Protein AF-A0A820MDK2-F1 (afdb_monomer)

Structure (mmCIF, N/CA/C/O backbone):
data_AF-A0A820MDK2-F1
#
_entry.id   AF-A0A820MDK2-F1
#
loop_
_atom_site.group_PDB
_atom_site.id
_atom_site.type_symbol
_atom_site.label_atom_id
_atom_site.label_alt_id
_atom_site.label_comp_id
_atom_site.label_asym_id
_atom_site.label_entity_id
_atom_site.label_seq_id
_atom_site.pdbx_PDB_ins_code
_atom_site.Cartn_x
_atom_site.Cartn_y
_atom_site.Cartn_z
_atom_site.occupancy
_atom_site.B_iso_or_equiv
_atom_site.auth_seq_id
_atom_site.auth_comp_id
_atom_site.auth_asym_id
_atom_site.auth_atom_id
_atom_site.pdbx_PDB_model_num
ATOM 1 N N . SER A 1 1 ? 2.539 2.004 -16.643 1.00 59.91 1 SER A N 1
ATOM 2 C CA . SER A 1 1 ? 1.384 2.926 -16.574 1.00 59.91 1 SER A CA 1
ATOM 3 C C . SER A 1 1 ? 0.517 2.641 -15.361 1.00 59.91 1 SER A C 1
ATOM 5 O O . SER A 1 1 ? -0.222 1.664 -15.365 1.00 59.91 1 SER A O 1
ATOM 7 N N . TYR A 1 2 ? 0.564 3.513 -14.351 1.00 67.25 2 TYR A N 1
ATOM 8 C CA . TYR A 1 2 ? -0.250 3.471 -13.120 1.00 67.25 2 TYR A CA 1
ATOM 9 C C . TYR A 1 2 ? -1.770 3.380 -13.362 1.00 67.25 2 TYR A C 1
ATOM 11 O O . TYR A 1 2 ? -2.505 2.861 -12.532 1.00 67.25 2 TYR A O 1
ATOM 19 N N . ARG A 1 3 ? -2.252 3.801 -14.542 1.00 70.38 3 ARG A N 1
ATOM 20 C CA . ARG A 1 3 ? -3.643 3.597 -14.989 1.00 70.38 3 ARG A CA 1
ATOM 21 C C . ARG A 1 3 ? -4.093 2.134 -14.926 1.00 70.38 3 ARG A C 1
ATOM 23 O O . ARG A 1 3 ? -5.260 1.881 -14.657 1.00 70.38 3 ARG A O 1
ATOM 30 N N . MET A 1 4 ? -3.177 1.190 -15.147 1.00 70.56 4 MET A N 1
ATOM 31 C CA . MET A 1 4 ? -3.472 -0.241 -15.045 1.00 70.56 4 MET A CA 1
ATOM 32 C C . MET A 1 4 ? -3.740 -0.660 -13.597 1.00 70.56 4 MET A C 1
ATOM 34 O O . MET A 1 4 ? -4.655 -1.429 -13.346 1.00 70.56 4 MET A O 1
ATOM 38 N N . ILE A 1 5 ? -2.990 -0.113 -12.641 1.00 72.38 5 ILE A N 1
ATOM 39 C CA . ILE A 1 5 ? -3.133 -0.429 -11.212 1.00 72.38 5 ILE A CA 1
ATOM 40 C C . ILE A 1 5 ? -4.481 0.056 -10.696 1.00 72.38 5 ILE A C 1
ATOM 42 O O . ILE A 1 5 ? -5.197 -0.692 -10.039 1.00 72.38 5 ILE A O 1
ATOM 46 N N . TYR A 1 6 ? -4.877 1.264 -11.096 1.00 71.94 6 TYR A N 1
ATOM 47 C CA . TYR A 1 6 ? -6.213 1.772 -10.804 1.00 71.94 6 TYR A CA 1
ATOM 48 C C . TYR A 1 6 ? -7.316 0.917 -11.436 1.00 71.94 6 TYR A C 1
ATOM 50 O O . TYR A 1 6 ? -8.309 0.621 -10.781 1.00 71.94 6 TYR A O 1
ATOM 58 N N . ALA A 1 7 ? -7.147 0.488 -12.690 1.00 70.19 7 ALA A N 1
ATOM 59 C CA . ALA A 1 7 ? -8.125 -0.370 -13.356 1.00 70.19 7 ALA A CA 1
ATOM 60 C C . ALA A 1 7 ? -8.262 -1.738 -12.669 1.00 70.19 7 ALA A C 1
ATOM 62 O O . ALA A 1 7 ? -9.379 -2.214 -12.487 1.00 70.19 7 ALA A O 1
ATOM 63 N N . LEU A 1 8 ? -7.145 -2.342 -12.253 1.00 69.12 8 LEU A N 1
ATOM 64 C CA . LEU A 1 8 ? -7.129 -3.612 -11.526 1.00 69.12 8 LEU A CA 1
ATOM 65 C C . LEU A 1 8 ? -7.785 -3.478 -10.150 1.00 69.12 8 LEU A C 1
ATOM 67 O O . LEU A 1 8 ? -8.630 -4.298 -9.802 1.00 69.12 8 LEU A O 1
ATOM 71 N N . SER A 1 9 ? -7.466 -2.422 -9.400 1.00 68.56 9 SER A N 1
ATOM 72 C CA . SER A 1 9 ? -8.085 -2.170 -8.095 1.00 68.56 9 SER A CA 1
ATOM 73 C C . SER A 1 9 ? -9.599 -1.954 -8.216 1.00 68.56 9 SER A C 1
ATOM 75 O O . SER A 1 9 ? -10.370 -2.587 -7.497 1.00 68.56 9 SER A O 1
ATOM 77 N N . ASN A 1 10 ? -10.045 -1.171 -9.206 1.00 68.12 10 ASN A N 1
ATOM 78 C CA . ASN A 1 10 ? -11.471 -0.978 -9.494 1.00 68.12 10 ASN A CA 1
ATOM 79 C C . ASN A 1 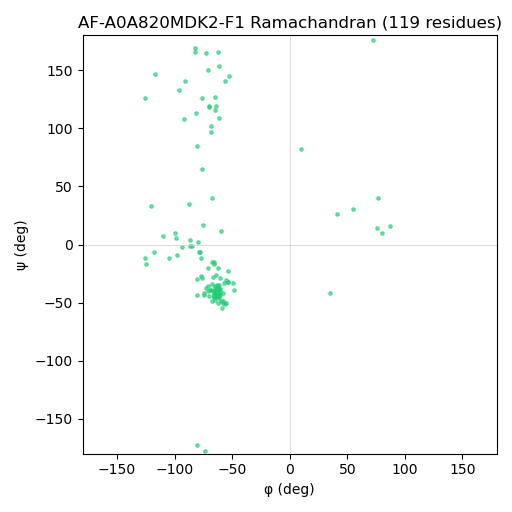10 ? -12.175 -2.267 -9.945 1.00 68.12 10 ASN A C 1
ATOM 81 O O . ASN A 1 10 ? -13.383 -2.406 -9.765 1.00 68.12 10 ASN A O 1
ATOM 85 N N . ALA A 1 11 ? -11.436 -3.211 -10.530 1.00 69.25 11 ALA A N 1
ATOM 86 C CA . ALA A 1 11 ? -11.941 -4.537 -10.875 1.00 69.25 11 ALA A CA 1
ATOM 87 C C . ALA A 1 11 ? -11.998 -5.496 -9.666 1.00 69.25 11 ALA A C 1
ATOM 89 O O . ALA A 1 11 ? -12.383 -6.651 -9.830 1.00 69.25 11 ALA A O 1
ATOM 90 N N . GLY A 1 12 ? -11.635 -5.033 -8.463 1.00 67.44 12 GLY A N 1
ATOM 91 C CA . GLY A 1 12 ? -11.644 -5.823 -7.232 1.00 67.44 12 GLY A CA 1
ATOM 92 C C . GLY A 1 12 ? -10.361 -6.616 -6.987 1.00 67.44 12 GLY A C 1
ATOM 93 O O . GLY A 1 12 ? -10.374 -7.530 -6.165 1.00 67.44 12 GLY A O 1
ATOM 94 N N . ALA A 1 13 ? -9.263 -6.302 -7.684 1.00 72.44 13 ALA A N 1
ATOM 95 C CA . ALA A 1 13 ? -7.968 -6.881 -7.353 1.00 72.44 13 ALA A CA 1
ATOM 96 C C . ALA A 1 13 ? -7.531 -6.407 -5.962 1.00 72.44 13 ALA A C 1
ATOM 98 O O . ALA A 1 13 ? -7.486 -5.204 -5.698 1.00 72.44 13 ALA A O 1
ATOM 99 N N . ASP A 1 14 ? -7.197 -7.359 -5.094 1.00 75.25 14 ASP A N 1
ATOM 100 C CA . ASP A 1 14 ? -6.655 -7.074 -3.771 1.00 75.25 14 ASP A CA 1
ATOM 101 C C . ASP A 1 14 ? -5.227 -6.510 -3.909 1.00 75.25 14 ASP A C 1
ATOM 103 O O . ASP A 1 14 ? -4.350 -7.192 -4.451 1.00 75.25 14 ASP A O 1
ATOM 107 N N . PRO A 1 15 ? -4.962 -5.269 -3.462 1.00 76.75 15 PRO A N 1
ATOM 108 C CA . PRO A 1 15 ? -3.641 -4.666 -3.582 1.00 76.75 15 PRO A CA 1
ATOM 109 C C . PRO A 1 15 ? -2.645 -5.169 -2.522 1.00 76.75 15 PRO A C 1
ATOM 111 O O . PRO A 1 15 ? -1.462 -4.844 -2.604 1.00 76.75 15 PRO A O 1
ATOM 114 N N . ASN A 1 16 ? -3.103 -5.975 -1.558 1.00 80.94 16 ASN A N 1
ATOM 115 C CA . ASN A 1 16 ? -2.312 -6.518 -0.451 1.00 80.94 16 ASN A CA 1
ATOM 116 C C . ASN A 1 16 ? -1.854 -7.965 -0.671 1.00 80.94 16 ASN A C 1
ATOM 118 O O . ASN A 1 16 ? -1.341 -8.597 0.254 1.00 80.94 16 ASN A O 1
ATOM 122 N N . VAL A 1 17 ? -2.032 -8.502 -1.884 1.00 84.44 17 VAL A N 1
ATOM 123 C CA . VAL A 1 17 ? -1.516 -9.828 -2.251 1.00 84.44 17 VAL A CA 1
ATOM 124 C C . VAL A 1 17 ? -0.025 -9.930 -1.952 1.00 84.44 17 VAL A C 1
ATOM 126 O O . VAL A 1 17 ? 0.707 -8.960 -2.101 1.00 84.44 17 VAL A O 1
ATOM 129 N N . VAL A 1 18 ? 0.436 -11.109 -1.548 1.00 86.75 18 VAL A N 1
ATOM 130 C CA . VAL A 1 18 ? 1.851 -11.349 -1.253 1.00 86.75 18 VAL A CA 1
ATOM 131 C C . VAL A 1 18 ? 2.434 -12.395 -2.189 1.00 86.75 18 VAL A C 1
ATOM 133 O O . VAL A 1 18 ? 1.743 -13.326 -2.606 1.00 86.75 18 VAL A O 1
ATOM 136 N N . ASP A 1 19 ? 3.712 -12.244 -2.518 1.00 89.81 19 ASP A N 1
ATOM 137 C CA . ASP A 1 19 ? 4.465 -13.243 -3.269 1.00 89.81 19 ASP A CA 1
ATOM 138 C C . ASP A 1 19 ? 4.960 -14.404 -2.376 1.00 89.81 19 ASP A C 1
ATOM 140 O O . ASP A 1 19 ? 4.649 -14.511 -1.185 1.00 89.81 19 ASP A O 1
ATOM 144 N N . GLU A 1 20 ? 5.788 -15.287 -2.940 1.00 93.19 20 GLU A N 1
ATOM 145 C CA . GLU A 1 20 ? 6.380 -16.418 -2.215 1.00 93.19 20 GLU A CA 1
ATOM 146 C C . GLU A 1 20 ? 7.293 -16.004 -1.049 1.00 93.19 20 GLU A C 1
ATOM 148 O O . GLU A 1 20 ? 7.523 -16.805 -0.138 1.00 93.19 20 GLU A O 1
ATOM 153 N N . LYS A 1 21 ? 7.800 -14.770 -1.041 1.00 90.56 21 LYS A N 1
ATOM 154 C CA . LYS A 1 21 ? 8.619 -14.193 0.032 1.00 90.56 21 LYS A CA 1
ATOM 155 C C . LYS A 1 21 ? 7.783 -13.417 1.051 1.00 90.56 21 LYS A C 1
ATOM 157 O O . LYS A 1 21 ? 8.323 -12.964 2.057 1.00 90.56 21 LYS A O 1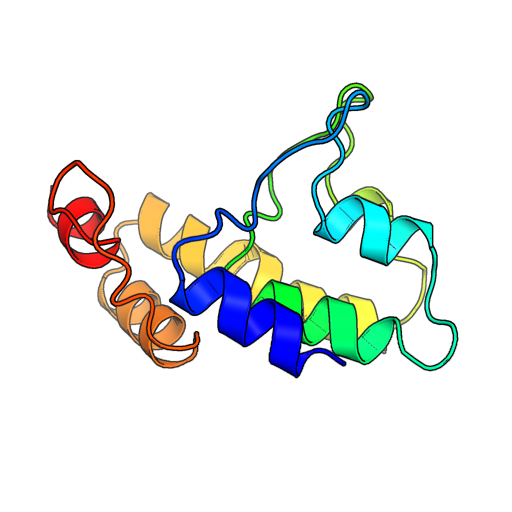
ATOM 162 N N . GLY A 1 22 ? 6.471 -13.311 0.849 1.00 90.25 22 GLY A N 1
ATOM 163 C CA . GLY A 1 22 ? 5.600 -12.484 1.678 1.00 90.25 22 GLY A CA 1
ATOM 164 C C . GLY A 1 22 ? 5.648 -10.998 1.307 1.00 90.25 22 GLY A C 1
ATOM 165 O O . GLY A 1 22 ? 5.119 -10.179 2.049 1.00 90.25 22 GLY A O 1
ATOM 166 N N . ASN A 1 23 ? 6.285 -10.631 0.193 1.00 89.88 23 ASN A N 1
ATOM 167 C CA . ASN A 1 23 ? 6.356 -9.250 -0.263 1.00 89.88 23 ASN A CA 1
ATOM 168 C C . ASN A 1 23 ? 5.021 -8.843 -0.895 1.00 89.88 23 ASN A C 1
ATOM 170 O O . ASN A 1 23 ? 4.541 -9.488 -1.827 1.00 89.88 23 ASN A O 1
ATOM 174 N N . THR A 1 24 ? 4.448 -7.742 -0.414 1.00 90.00 24 THR A N 1
ATOM 175 C CA . THR A 1 24 ? 3.329 -7.053 -1.081 1.00 90.00 24 THR A CA 1
ATOM 176 C C . THR A 1 24 ? 3.807 -6.309 -2.339 1.00 90.00 24 THR A C 1
ATOM 178 O O . THR A 1 24 ? 5.004 -6.028 -2.465 1.00 90.00 24 THR A O 1
ATOM 181 N N . PRO A 1 25 ? 2.905 -5.888 -3.251 1.00 87.94 25 PRO A N 1
ATOM 182 C CA . PRO A 1 25 ? 3.249 -4.991 -4.351 1.00 87.94 25 PRO A CA 1
ATOM 183 C C . PRO A 1 25 ? 4.031 -3.747 -3.917 1.00 87.94 25 PRO A C 1
ATOM 185 O O . PRO A 1 25 ? 4.888 -3.280 -4.663 1.00 87.94 25 PRO A O 1
ATOM 188 N N . LEU A 1 26 ? 3.768 -3.231 -2.708 1.00 87.94 26 LEU A N 1
ATOM 189 C CA . LEU A 1 26 ? 4.497 -2.091 -2.157 1.00 87.94 26 LEU A CA 1
ATOM 190 C C . LEU A 1 26 ? 5.938 -2.454 -1.767 1.00 87.94 26 LEU A C 1
ATOM 192 O O . LEU A 1 26 ? 6.838 -1.676 -2.064 1.00 87.94 26 LEU A O 1
ATOM 196 N N . HIS A 1 27 ? 6.183 -3.637 -1.191 1.00 89.50 27 HIS A N 1
ATOM 197 C CA . HIS A 1 27 ? 7.553 -4.113 -0.953 1.00 89.50 27 HIS A CA 1
ATOM 198 C C . HIS A 1 27 ? 8.337 -4.189 -2.260 1.00 89.50 27 HIS A C 1
ATOM 200 O O . HIS A 1 27 ? 9.427 -3.641 -2.356 1.00 89.50 27 HIS A O 1
ATOM 206 N N . GLU A 1 28 ? 7.772 -4.830 -3.285 1.00 87.94 28 GLU A N 1
ATOM 207 C CA . GLU A 1 28 ? 8.433 -4.964 -4.587 1.00 87.94 28 GLU A CA 1
ATOM 208 C C . GLU A 1 28 ? 8.700 -3.603 -5.239 1.00 87.94 28 GLU A C 1
ATOM 210 O O . GLU A 1 28 ? 9.756 -3.405 -5.840 1.00 87.94 28 GLU A O 1
ATOM 215 N N . ALA A 1 29 ? 7.771 -2.653 -5.110 1.00 86.44 29 ALA A N 1
ATOM 216 C CA . ALA A 1 29 ? 7.948 -1.304 -5.634 1.00 86.44 29 ALA A CA 1
ATOM 217 C C . ALA A 1 29 ? 9.088 -0.549 -4.928 1.00 86.44 29 ALA A C 1
ATOM 219 O O . ALA A 1 29 ? 9.853 0.141 -5.598 1.00 86.44 29 ALA A O 1
ATOM 220 N N . LEU A 1 30 ? 9.229 -0.714 -3.609 1.00 86.69 30 LEU A N 1
ATOM 221 C CA . LEU A 1 30 ? 10.297 -0.094 -2.819 1.00 86.69 30 LEU A CA 1
ATOM 222 C C . LEU A 1 30 ? 11.655 -0.779 -3.035 1.00 86.69 30 LEU A C 1
ATOM 224 O O . LEU A 1 30 ? 12.652 -0.099 -3.243 1.00 86.69 30 LEU A O 1
ATOM 228 N N . ILE A 1 31 ? 11.694 -2.115 -3.089 1.00 85.75 31 ILE A N 1
ATOM 229 C CA . ILE A 1 31 ? 12.919 -2.905 -3.317 1.00 85.75 31 ILE A CA 1
ATOM 230 C C . ILE A 1 31 ? 13.544 -2.608 -4.688 1.00 85.75 31 ILE A C 1
ATOM 232 O O . ILE A 1 31 ? 14.765 -2.623 -4.830 1.00 85.75 31 ILE A O 1
ATOM 236 N N . ARG A 1 32 ? 12.721 -2.372 -5.717 1.00 80.56 32 ARG A N 1
ATOM 237 C CA . ARG A 1 32 ? 13.194 -2.107 -7.087 1.00 80.56 32 ARG A CA 1
ATOM 238 C C . ARG A 1 32 ? 13.729 -0.686 -7.293 1.00 80.56 32 ARG A C 1
ATOM 240 O O . ARG A 1 32 ? 14.346 -0.440 -8.330 1.00 80.56 32 ARG A O 1
ATOM 247 N N . GLY A 1 33 ? 13.511 0.216 -6.337 1.00 69.06 33 GLY A N 1
ATOM 248 C CA . GLY A 1 33 ? 14.023 1.584 -6.369 1.00 69.06 33 GLY A CA 1
ATOM 249 C C . GLY A 1 33 ? 13.337 2.517 -7.382 1.00 69.06 33 GLY A C 1
ATOM 250 O O . GLY A 1 33 ? 12.468 2.140 -8.173 1.00 69.06 33 GLY A O 1
ATOM 251 N N . PHE A 1 34 ? 13.746 3.788 -7.355 1.00 65.62 34 PHE A N 1
ATOM 252 C CA . PHE A 1 34 ? 13.083 4.926 -8.020 1.00 65.62 34 PHE A CA 1
ATOM 253 C C . PHE A 1 34 ? 13.499 5.184 -9.473 1.00 65.62 34 PHE A C 1
ATOM 255 O O . PHE A 1 34 ? 13.540 6.332 -9.914 1.00 65.62 34 PHE A O 1
ATOM 262 N N . HIS A 1 35 ? 13.797 4.157 -10.261 1.00 64.62 35 HIS A N 1
ATOM 263 C CA . HIS A 1 35 ? 14.121 4.377 -11.674 1.00 64.62 35 HIS A CA 1
ATOM 264 C C . HIS A 1 35 ? 12.865 4.813 -12.449 1.00 64.62 35 HIS A C 1
ATOM 266 O O . HIS A 1 35 ? 11.905 4.046 -12.464 1.00 64.62 35 HIS A O 1
ATOM 272 N N . ASP A 1 36 ? 12.886 6.019 -13.047 1.00 58.97 36 ASP A N 1
ATOM 273 C CA . ASP A 1 36 ? 11.921 6.757 -13.909 1.00 58.97 36 ASP A CA 1
ATOM 274 C C . ASP A 1 36 ? 10.399 6.615 -13.663 1.00 58.97 36 ASP A C 1
ATOM 276 O O . ASP A 1 36 ? 9.661 7.591 -13.728 1.00 58.97 36 ASP A O 1
ATOM 280 N N . THR A 1 37 ? 9.893 5.417 -13.392 1.00 66.06 37 THR A N 1
ATOM 281 C CA . THR A 1 37 ? 8.476 5.066 -13.220 1.00 66.06 37 THR A CA 1
ATOM 282 C C . THR A 1 37 ? 8.130 4.522 -11.826 1.00 66.06 37 THR A C 1
ATOM 284 O O . THR A 1 37 ? 6.949 4.333 -11.527 1.00 66.06 37 THR A O 1
ATOM 287 N N . GLY A 1 38 ? 9.127 4.285 -10.961 1.00 75.50 38 GLY A N 1
ATOM 288 C CA . GLY A 1 38 ? 8.928 3.734 -9.612 1.00 75.50 38 GLY A CA 1
ATOM 289 C C . GLY A 1 38 ? 8.142 4.659 -8.675 1.00 75.50 38 GLY A C 1
ATOM 290 O O . GLY A 1 38 ? 7.270 4.202 -7.938 1.00 75.50 38 GLY A O 1
ATOM 291 N N . PHE A 1 39 ? 8.365 5.975 -8.759 1.00 79.94 39 PHE A N 1
ATOM 292 C CA . PHE A 1 39 ? 7.673 6.952 -7.909 1.00 79.94 39 PHE A CA 1
ATOM 293 C C . PHE A 1 39 ? 6.162 7.015 -8.191 1.00 79.94 39 PHE A C 1
ATOM 295 O O . PHE A 1 39 ? 5.349 6.981 -7.267 1.00 79.94 39 PHE A O 1
ATOM 302 N N . ASP A 1 40 ? 5.773 7.024 -9.470 1.00 81.38 40 ASP A N 1
ATOM 303 C CA . ASP A 1 40 ? 4.365 7.010 -9.884 1.00 81.38 40 ASP A CA 1
ATOM 304 C C . ASP A 1 40 ? 3.656 5.709 -9.485 1.00 81.38 40 ASP A C 1
ATOM 306 O O . ASP A 1 40 ? 2.470 5.712 -9.148 1.00 81.38 40 ASP A O 1
ATOM 310 N N . LEU A 1 41 ? 4.379 4.585 -9.539 1.00 84.31 41 LEU A N 1
ATOM 311 C CA . LEU A 1 41 ? 3.891 3.283 -9.093 1.00 84.31 41 LEU A CA 1
ATOM 312 C C . LEU A 1 41 ? 3.576 3.305 -7.594 1.00 84.31 41 LEU A C 1
ATOM 314 O O . LEU A 1 41 ? 2.473 2.937 -7.199 1.00 84.31 41 LEU A O 1
ATOM 318 N N . ILE A 1 42 ? 4.514 3.781 -6.777 1.00 85.25 42 ILE A N 1
ATOM 319 C CA . ILE A 1 42 ? 4.361 3.864 -5.322 1.00 85.25 42 ILE A CA 1
ATOM 320 C C . ILE A 1 42 ? 3.204 4.798 -4.947 1.00 85.25 42 ILE A C 1
ATOM 322 O O . ILE A 1 42 ? 2.337 4.420 -4.161 1.00 85.25 42 ILE A O 1
ATOM 326 N N . GLN A 1 43 ? 3.108 5.972 -5.580 1.00 81.75 43 GLN A N 1
ATOM 327 C CA . GLN A 1 43 ? 1.961 6.864 -5.386 1.00 81.75 43 GLN A CA 1
ATOM 328 C C . GLN A 1 43 ? 0.627 6.205 -5.742 1.00 81.75 43 GLN A C 1
ATOM 330 O O . GLN A 1 43 ? -0.367 6.405 -5.043 1.00 81.75 43 GLN A O 1
ATOM 335 N N . ALA A 1 44 ? 0.577 5.445 -6.838 1.00 82.31 44 ALA A N 1
ATOM 336 C CA . ALA A 1 44 ? -0.639 4.749 -7.237 1.00 82.31 44 ALA A CA 1
ATOM 337 C C . ALA A 1 44 ? -1.035 3.669 -6.225 1.00 82.31 44 ALA A C 1
ATOM 339 O O . ALA A 1 44 ? -2.218 3.552 -5.917 1.00 82.31 44 ALA A O 1
ATOM 340 N N . LEU A 1 45 ? -0.060 2.933 -5.684 1.00 83.31 45 LEU A N 1
ATOM 341 C CA . LEU A 1 45 ? -0.280 1.935 -4.637 1.00 83.31 45 LEU A CA 1
ATOM 342 C C . LEU A 1 45 ? -0.816 2.574 -3.348 1.00 83.31 45 LEU A C 1
ATOM 344 O O . LEU A 1 45 ? -1.807 2.091 -2.805 1.00 83.31 45 LEU A O 1
ATOM 348 N N . PHE A 1 46 ? -0.262 3.706 -2.904 1.00 80.56 46 PHE A N 1
ATOM 349 C CA . PHE A 1 46 ? -0.826 4.425 -1.755 1.00 80.56 46 PHE A CA 1
ATOM 350 C C . PHE A 1 46 ? -2.262 4.880 -2.008 1.00 80.56 46 PHE A C 1
ATOM 352 O O . PHE A 1 46 ? -3.132 4.682 -1.167 1.00 80.56 46 PHE A O 1
ATOM 359 N N . ARG A 1 47 ? -2.552 5.413 -3.198 1.00 76.88 47 ARG A N 1
ATOM 360 C CA . ARG A 1 47 ? -3.887 5.923 -3.557 1.00 76.88 47 ARG A CA 1
ATOM 361 C C . ARG A 1 47 ? -4.987 4.862 -3.636 1.00 76.88 47 ARG A C 1
ATOM 363 O O . ARG A 1 47 ? -6.162 5.235 -3.643 1.00 76.88 47 ARG A O 1
ATOM 370 N N . ILE A 1 48 ? -4.629 3.583 -3.716 1.00 76.00 48 ILE A N 1
ATOM 371 C CA . ILE A 1 48 ? -5.585 2.466 -3.672 1.00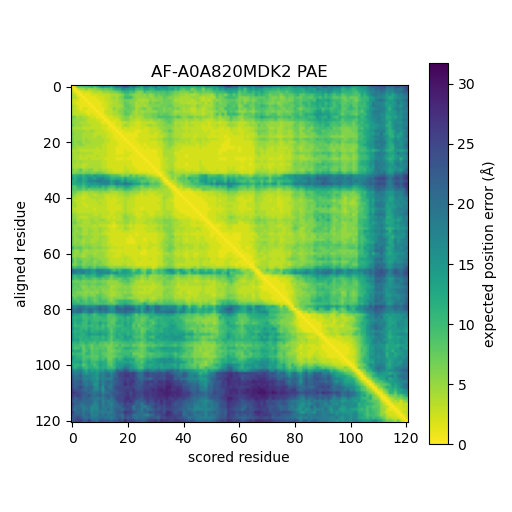 76.00 48 ILE A CA 1
ATOM 372 C C . ILE A 1 48 ? -5.692 1.821 -2.280 1.00 76.00 48 ILE A C 1
ATOM 374 O O . ILE A 1 48 ? -6.390 0.823 -2.138 1.00 76.00 48 ILE A O 1
ATOM 378 N N . GLY A 1 49 ? -5.036 2.383 -1.257 1.00 74.81 49 GLY A N 1
ATOM 379 C CA . GLY A 1 49 ? -5.199 1.955 0.134 1.00 74.81 49 GLY A CA 1
ATOM 380 C C . GLY A 1 49 ? -4.481 0.650 0.492 1.00 74.81 49 GLY A C 1
ATOM 381 O O . GLY A 1 49 ? -5.044 -0.174 1.210 1.00 74.81 49 GLY A O 1
ATOM 382 N N . VAL A 1 50 ? -3.256 0.442 -0.007 1.00 79.06 50 VAL A N 1
ATOM 383 C CA . VAL A 1 50 ? -2.403 -0.679 0.438 1.00 79.06 50 VAL A CA 1
ATOM 384 C C . VAL A 1 50 ? -2.179 -0.650 1.957 1.00 79.06 50 VAL A C 1
ATOM 386 O O . VAL A 1 50 ? -1.987 0.415 2.545 1.00 79.06 50 VAL A O 1
ATOM 389 N N . ASP A 1 51 ? -2.183 -1.819 2.599 1.00 77.94 51 ASP A N 1
ATOM 390 C CA . ASP A 1 51 ? -1.807 -1.970 4.005 1.00 77.94 51 ASP A CA 1
ATOM 391 C C . ASP A 1 51 ? -0.281 -2.019 4.125 1.00 77.94 51 ASP A C 1
ATOM 393 O O . ASP A 1 51 ? 0.394 -2.937 3.651 1.00 77.94 51 ASP A O 1
ATOM 397 N N . GLN A 1 52 ? 0.257 -0.982 4.759 1.00 79.56 52 GLN A N 1
ATOM 398 C CA . GLN A 1 52 ? 1.688 -0.745 4.917 1.00 79.56 52 GLN A CA 1
ATOM 399 C C . GLN A 1 52 ? 2.262 -1.458 6.148 1.00 79.56 52 GLN A C 1
ATOM 401 O O . GLN A 1 52 ? 3.460 -1.397 6.400 1.00 79.56 52 GLN A O 1
ATOM 406 N N . ARG A 1 53 ? 1.422 -2.165 6.911 1.00 80.75 53 ARG A N 1
ATOM 407 C CA . ARG A 1 53 ? 1.811 -2.885 8.132 1.00 80.75 53 ARG A CA 1
ATOM 408 C C . ARG A 1 53 ? 2.049 -4.369 7.884 1.00 80.75 53 ARG A C 1
ATOM 410 O O . ARG A 1 53 ? 2.524 -5.076 8.770 1.00 80.75 53 ARG A O 1
ATOM 417 N N . ILE A 1 54 ? 1.717 -4.859 6.688 1.00 83.00 54 ILE A N 1
ATOM 418 C CA . ILE A 1 54 ? 1.974 -6.246 6.305 1.00 83.00 54 ILE A CA 1
ATOM 419 C C . ILE A 1 54 ? 3.485 -6.450 6.280 1.00 83.00 54 ILE A C 1
ATOM 421 O O . ILE A 1 54 ? 4.184 -5.802 5.509 1.00 83.00 54 ILE A O 1
ATOM 425 N N . ALA A 1 55 ? 3.978 -7.357 7.116 1.00 89.38 55 ALA A N 1
ATOM 426 C CA . ALA A 1 55 ? 5.374 -7.759 7.113 1.00 89.38 55 ALA A CA 1
ATOM 427 C C . ALA A 1 55 ? 5.585 -8.964 6.188 1.00 89.38 55 ALA A C 1
ATOM 429 O O . ALA A 1 55 ? 4.770 -9.891 6.156 1.00 89.38 55 ALA A O 1
ATOM 430 N N . ASN A 1 56 ? 6.701 -8.972 5.464 1.00 90.94 56 ASN A N 1
ATOM 431 C CA . ASN A 1 56 ? 7.119 -10.126 4.676 1.00 90.94 56 ASN A CA 1
ATOM 432 C C . ASN A 1 56 ? 7.651 -11.270 5.563 1.00 90.94 56 ASN A C 1
ATOM 434 O O . ASN A 1 56 ? 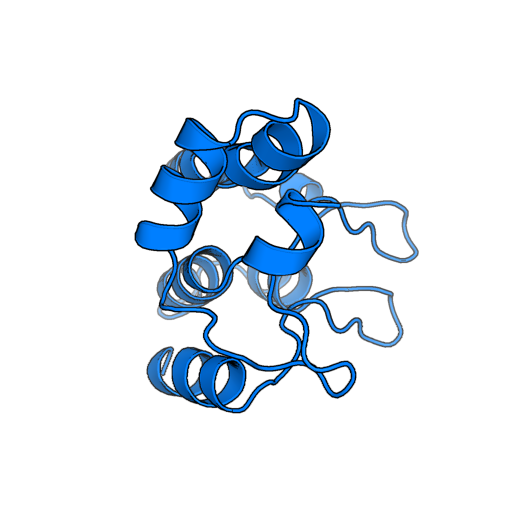7.683 -11.181 6.792 1.00 90.94 56 ASN A O 1
ATOM 438 N N . LYS A 1 57 ? 8.107 -12.372 4.950 1.00 94.69 57 LYS A N 1
ATOM 439 C CA . LYS A 1 57 ? 8.634 -13.533 5.694 1.00 94.69 57 LYS A CA 1
ATOM 440 C C . LYS A 1 57 ? 9.928 -13.248 6.463 1.00 94.69 57 LYS A C 1
ATOM 442 O O . LYS A 1 57 ? 10.285 -14.033 7.336 1.00 94.69 57 LYS A O 1
ATOM 447 N N . GLU A 1 58 ? 10.617 -12.149 6.165 1.00 91.75 58 GLU A N 1
ATOM 448 C CA . GLU A 1 58 ? 11.766 -11.668 6.942 1.00 91.75 58 GLU A CA 1
ATOM 449 C C . GLU A 1 58 ? 11.342 -10.812 8.150 1.00 91.75 58 GLU A C 1
ATOM 451 O O . GLU A 1 58 ? 12.198 -10.347 8.898 1.00 91.75 58 GLU A O 1
ATOM 456 N N . GLY A 1 59 ? 10.037 -10.588 8.349 1.00 92.00 59 GLY A N 1
ATOM 457 C CA . GLY A 1 59 ? 9.504 -9.719 9.398 1.00 92.00 59 GLY A CA 1
ATOM 458 C C . GLY A 1 59 ? 9.654 -8.227 9.092 1.00 92.00 59 GLY A C 1
ATOM 459 O O . GLY A 1 59 ? 9.509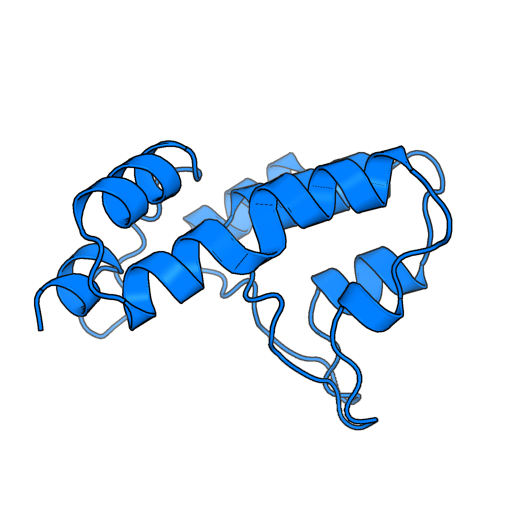 -7.408 9.995 1.00 92.00 59 GLY A O 1
ATOM 460 N N . LYS A 1 60 ? 9.957 -7.862 7.840 1.00 90.44 60 LYS A N 1
ATOM 461 C CA . LYS A 1 60 ? 10.128 -6.471 7.409 1.00 90.44 60 LYS A CA 1
ATOM 462 C C . LYS A 1 60 ? 8.836 -5.945 6.807 1.00 90.44 60 LYS A C 1
ATOM 464 O O . LYS A 1 60 ? 8.248 -6.611 5.963 1.00 90.44 60 LYS A O 1
ATOM 469 N N . THR A 1 61 ? 8.428 -4.755 7.226 1.00 89.44 61 THR A N 1
ATOM 470 C CA . THR A 1 61 ? 7.368 -3.959 6.598 1.00 89.44 61 THR A CA 1
ATOM 471 C C . THR A 1 61 ? 7.923 -3.175 5.402 1.00 89.44 61 THR A C 1
ATOM 473 O O . THR A 1 61 ? 9.141 -3.001 5.294 1.00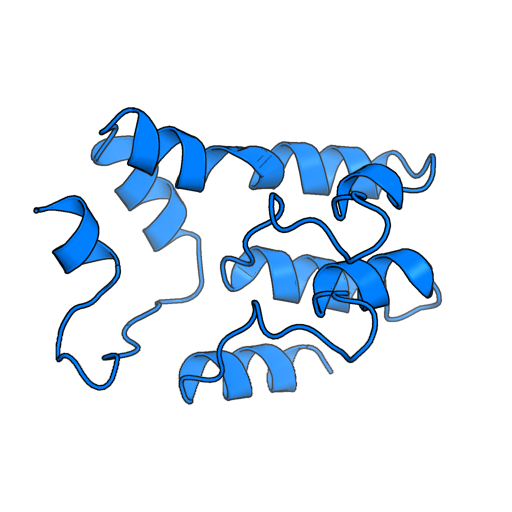 89.44 61 THR A O 1
ATOM 476 N N . PRO A 1 62 ? 7.060 -2.628 4.526 1.00 86.62 62 PRO A N 1
ATOM 477 C CA . PRO A 1 62 ? 7.454 -1.699 3.473 1.00 86.62 62 PRO A CA 1
ATOM 478 C C . PRO A 1 62 ? 8.350 -0.554 3.964 1.00 86.62 62 PRO A C 1
ATOM 480 O O . PRO A 1 62 ? 9.334 -0.246 3.295 1.00 86.62 62 PRO A O 1
ATOM 483 N N . SER A 1 63 ? 8.092 0.007 5.156 1.00 86.25 63 SER A N 1
ATOM 484 C CA . SER A 1 63 ? 8.924 1.071 5.745 1.00 86.25 63 SER A CA 1
ATOM 485 C C . SER A 1 63 ? 10.406 0.709 5.873 1.00 86.25 63 SER A C 1
ATOM 487 O O . SER A 1 63 ? 11.262 1.577 5.732 1.00 86.25 63 SER A O 1
ATOM 489 N N . ALA A 1 64 ? 10.735 -0.572 6.063 1.00 87.56 64 ALA A N 1
ATOM 490 C CA . ALA A 1 64 ? 12.119 -1.035 6.161 1.00 87.56 64 ALA A CA 1
ATOM 491 C C . ALA A 1 64 ? 12.910 -0.901 4.845 1.00 87.56 64 ALA A C 1
ATOM 493 O O . ALA A 1 64 ? 14.135 -1.017 4.858 1.00 87.56 64 ALA A O 1
ATOM 494 N N . TYR A 1 65 ? 12.219 -0.694 3.720 1.00 84.81 65 TYR A N 1
ATOM 495 C CA . TYR A 1 65 ? 12.798 -0.535 2.384 1.00 84.81 65 TYR A CA 1
ATOM 496 C C . TYR A 1 65 ? 12.675 0.898 1.853 1.00 84.81 65 TYR A C 1
ATOM 498 O O . TYR A 1 65 ? 12.990 1.145 0.690 1.00 84.81 65 TYR A O 1
ATOM 506 N N . LEU A 1 66 ? 12.219 1.846 2.677 1.00 81.75 66 LEU A N 1
ATOM 507 C CA . LEU A 1 66 ? 12.304 3.258 2.331 1.00 81.75 66 LEU A CA 1
ATOM 508 C C . LEU A 1 66 ? 13.785 3.638 2.256 1.00 81.75 66 LEU A C 1
ATOM 510 O O . LEU A 1 66 ? 14.512 3.566 3.244 1.00 81.75 66 LEU A O 1
ATOM 514 N N . GLU A 1 67 ? 14.244 4.019 1.068 1.00 69.88 67 GLU A N 1
ATOM 515 C CA . GLU A 1 67 ? 15.562 4.634 0.911 1.00 69.88 67 GLU A CA 1
ATOM 516 C C . GLU A 1 67 ? 15.615 5.968 1.686 1.00 69.88 67 GLU A C 1
ATOM 518 O O . GL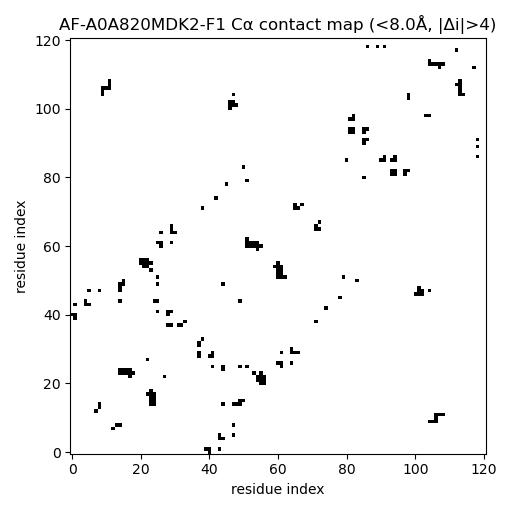U A 1 67 ? 14.571 6.542 2.007 1.00 69.88 67 GLU A O 1
ATOM 523 N N . GLU A 1 68 ? 16.811 6.529 1.914 1.00 66.62 68 GLU A N 1
ATOM 524 C CA . GLU A 1 68 ? 17.000 7.907 2.420 1.00 66.62 68 GLU A CA 1
ATOM 525 C C . GLU A 1 68 ? 16.554 8.970 1.386 1.00 66.62 68 GLU A C 1
ATOM 527 O O . GLU A 1 68 ? 17.215 9.983 1.169 1.00 66.62 68 GLU A O 1
ATOM 532 N N . ASN A 1 69 ? 15.442 8.733 0.690 1.00 72.25 69 ASN A N 1
ATOM 533 C CA . ASN A 1 69 ? 14.818 9.666 -0.222 1.00 72.25 69 ASN A CA 1
ATOM 534 C C . ASN A 1 69 ? 13.774 10.491 0.549 1.00 72.25 69 ASN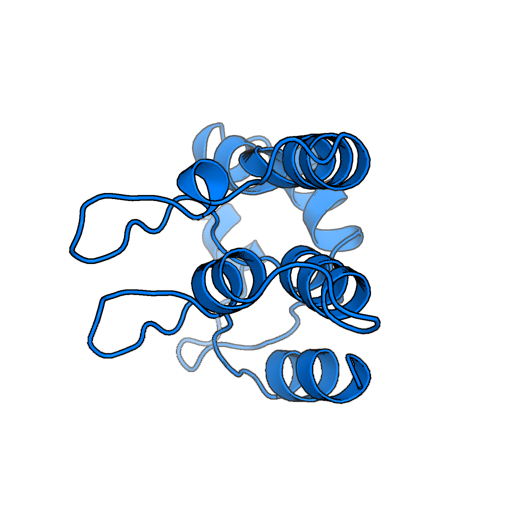 A C 1
ATOM 536 O O . ASN A 1 69 ? 12.692 9.980 0.856 1.00 72.25 69 ASN A O 1
ATOM 540 N N . PRO A 1 70 ? 14.032 11.786 0.808 1.00 79.62 70 PRO A N 1
ATOM 541 C CA . PRO A 1 70 ? 13.125 12.617 1.594 1.00 79.62 70 PRO A CA 1
ATOM 542 C C . PRO A 1 70 ? 11.727 12.749 0.980 1.00 79.62 70 PRO A C 1
ATOM 544 O O . PRO A 1 70 ? 10.753 12.923 1.704 1.00 79.62 70 PRO A O 1
ATOM 547 N N . G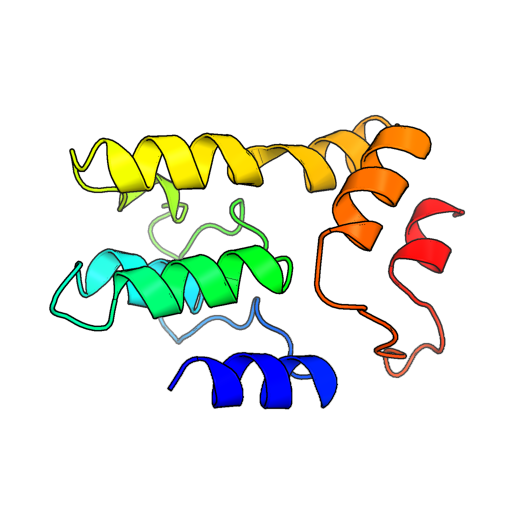LN A 1 71 ? 11.606 12.663 -0.351 1.00 78.38 71 GLN A N 1
ATOM 548 C CA . GLN A 1 71 ? 10.313 12.762 -1.036 1.00 78.38 71 GLN A CA 1
ATOM 549 C C . GLN A 1 71 ? 9.454 11.527 -0.788 1.00 78.38 71 GLN A C 1
ATOM 551 O O . GLN A 1 71 ? 8.234 11.630 -0.687 1.00 78.38 71 GLN A O 1
ATOM 556 N N . LEU A 1 72 ? 10.093 10.363 -0.701 1.00 77.44 72 LEU A N 1
ATOM 557 C CA . LEU A 1 72 ? 9.420 9.113 -0.417 1.00 77.44 72 LEU A CA 1
ATOM 558 C C . LEU A 1 72 ? 9.013 9.031 1.046 1.00 77.44 72 LEU A C 1
ATOM 560 O O . LEU A 1 72 ? 7.888 8.640 1.310 1.00 77.44 72 LEU A O 1
ATOM 564 N N . VAL A 1 73 ? 9.896 9.422 1.966 1.00 80.62 73 VAL A N 1
ATOM 565 C CA . VAL A 1 73 ? 9.572 9.477 3.397 1.00 80.62 73 VAL A CA 1
ATOM 566 C C . VAL A 1 73 ? 8.400 10.430 3.621 1.00 80.62 73 VAL A C 1
ATOM 568 O O . VAL A 1 73 ? 7.398 10.027 4.184 1.00 80.62 73 VAL A O 1
ATOM 571 N N . ALA A 1 74 ? 8.436 11.637 3.048 1.00 80.69 74 ALA A N 1
ATOM 572 C CA . ALA A 1 74 ? 7.318 12.577 3.148 1.00 80.69 74 ALA A CA 1
ATOM 573 C C . ALA A 1 74 ? 6.016 12.048 2.516 1.00 80.69 74 ALA A C 1
ATOM 575 O O . ALA A 1 74 ? 4.922 12.357 2.990 1.00 80.69 74 ALA A O 1
ATOM 576 N N . LEU A 1 75 ? 6.116 11.276 1.428 1.00 78.38 75 LEU A N 1
ATOM 577 C CA . LEU A 1 75 ? 4.963 10.607 0.833 1.00 78.38 75 LEU A CA 1
ATOM 578 C C . LEU A 1 75 ? 4.438 9.522 1.777 1.00 78.38 75 LEU A C 1
ATOM 580 O O . LEU A 1 75 ? 3.243 9.485 2.034 1.00 78.38 75 LEU A O 1
ATOM 584 N N . TYR A 1 76 ? 5.323 8.676 2.294 1.00 78.56 76 TYR A N 1
ATOM 585 C CA . TYR A 1 76 ? 5.013 7.589 3.208 1.00 78.56 76 TYR A CA 1
ATOM 586 C C . TYR A 1 76 ? 4.354 8.131 4.476 1.00 78.56 76 TYR A C 1
ATOM 588 O O . TYR A 1 76 ? 3.202 7.798 4.699 1.00 78.56 76 TYR A O 1
ATOM 596 N N . ASP A 1 77 ? 4.960 9.089 5.181 1.00 75.75 77 ASP A N 1
ATOM 597 C CA . ASP A 1 77 ? 4.396 9.755 6.368 1.00 75.75 77 ASP A CA 1
ATOM 598 C C . ASP A 1 77 ? 2.997 10.352 6.105 1.00 75.75 77 ASP A C 1
ATOM 600 O O . ASP A 1 77 ? 2.135 10.399 6.983 1.00 75.75 77 ASP A O 1
ATOM 604 N N . GLY A 1 78 ? 2.739 10.805 4.872 1.00 71.81 78 GLY A N 1
ATOM 605 C CA . GLY A 1 78 ? 1.433 11.313 4.454 1.00 71.81 78 GLY A CA 1
ATOM 606 C C . GLY A 1 78 ? 0.338 10.243 4.321 1.00 71.81 78 GLY A C 1
ATOM 607 O O . GLY A 1 78 ? -0.845 10.592 4.337 1.00 71.81 78 GLY A O 1
ATOM 608 N N . TYR A 1 79 ? 0.706 8.964 4.182 1.00 69.12 79 TYR A N 1
ATOM 609 C CA . TYR A 1 79 ? -0.198 7.826 3.958 1.00 69.12 79 TYR A CA 1
ATOM 610 C C . TYR A 1 79 ? -0.059 6.680 4.983 1.00 69.12 79 TYR A C 1
ATOM 612 O O . TYR A 1 79 ? -0.958 5.840 5.025 1.00 69.12 79 TYR A O 1
ATOM 620 N N . GLU A 1 80 ? 1.033 6.615 5.752 1.00 59.19 80 GLU A N 1
ATOM 621 C CA . GLU A 1 80 ? 1.520 5.467 6.545 1.00 59.19 80 GLU A CA 1
ATOM 622 C C . GLU A 1 80 ? 0.468 4.947 7.516 1.00 59.19 80 GLU A C 1
ATOM 624 O O . GLU A 1 80 ? 0.113 3.769 7.480 1.00 59.19 80 GLU A O 1
ATOM 629 N N . ASP A 1 81 ? -0.123 5.852 8.291 1.00 57.16 81 ASP A N 1
ATOM 630 C CA . ASP A 1 81 ? -0.904 5.443 9.454 1.00 57.16 81 ASP A CA 1
ATOM 631 C C . ASP A 1 81 ? -2.320 5.993 9.487 1.00 57.16 81 ASP A C 1
ATOM 633 O O . ASP A 1 81 ? -3.134 5.520 10.277 1.00 57.16 81 ASP A O 1
ATOM 637 N N . GLY A 1 82 ? -2.652 6.959 8.631 1.00 60.78 82 GLY A N 1
ATOM 638 C CA . GLY A 1 82 ? -3.893 7.715 8.772 1.00 60.78 82 GLY A CA 1
ATOM 639 C C . GLY A 1 82 ? -5.127 6.819 8.787 1.00 60.78 82 GLY A C 1
ATOM 640 O O . GLY A 1 82 ? -5.945 6.912 9.697 1.00 60.78 82 GLY A O 1
ATOM 641 N N . ILE A 1 83 ? -5.268 5.929 7.799 1.00 64.31 83 ILE A N 1
ATOM 642 C CA . ILE A 1 83 ? -6.528 5.198 7.629 1.00 64.31 83 ILE A CA 1
ATOM 643 C C . ILE A 1 83 ? -6.643 4.010 8.576 1.00 64.31 83 ILE A C 1
ATOM 645 O O . ILE A 1 83 ? -7.692 3.830 9.183 1.00 64.31 83 ILE A O 1
ATOM 649 N N . TRP A 1 84 ? -5.583 3.219 8.746 1.00 64.38 84 TRP A N 1
ATOM 650 C CA . TRP A 1 84 ? -5.632 2.046 9.617 1.00 64.38 84 TRP A CA 1
ATOM 651 C C . TRP A 1 84 ? -5.657 2.440 11.092 1.00 64.38 84 TRP A C 1
ATOM 653 O O . TRP A 1 84 ? -6.434 1.860 11.843 1.00 64.38 84 TRP A O 1
ATOM 663 N N . THR A 1 85 ? -4.931 3.492 11.483 1.00 64.50 85 THR A N 1
ATOM 664 C CA . THR A 1 85 ? -5.050 4.066 12.829 1.00 64.50 85 THR A CA 1
ATOM 665 C C . THR A 1 85 ? -6.423 4.687 13.033 1.00 64.50 85 THR A C 1
ATOM 667 O O . THR A 1 85 ? -7.018 4.490 14.087 1.00 64.50 85 THR A O 1
ATOM 670 N N . ALA A 1 86 ? -6.980 5.405 12.048 1.00 66.12 86 ALA A N 1
ATOM 671 C CA . ALA A 1 86 ? -8.337 5.941 12.165 1.00 66.12 86 ALA A CA 1
ATOM 672 C C . ALA A 1 86 ? -9.384 4.826 12.314 1.00 66.12 86 ALA A C 1
ATOM 674 O O . ALA A 1 86 ? -10.291 4.958 13.132 1.00 66.12 86 ALA A O 1
ATOM 675 N N . VAL A 1 87 ? -9.225 3.703 11.607 1.00 63.50 87 VAL A N 1
ATOM 676 C CA . VAL A 1 87 ? -10.081 2.518 11.765 1.00 63.50 87 VAL A CA 1
ATOM 677 C C . VAL A 1 87 ? -9.912 1.896 13.156 1.00 63.50 87 VAL A C 1
ATOM 679 O O . VAL A 1 87 ? -10.904 1.651 13.834 1.00 63.50 87 VAL A O 1
ATOM 682 N N . GLU A 1 88 ? -8.680 1.692 13.628 1.00 62.84 88 GLU A N 1
ATOM 683 C CA . GLU A 1 88 ? -8.399 1.085 14.940 1.00 62.84 88 GLU A CA 1
ATOM 684 C C . GLU A 1 88 ? -8.826 1.965 16.120 1.00 62.84 88 GLU A C 1
ATOM 686 O O . GLU A 1 88 ? -9.295 1.466 17.141 1.00 62.84 88 GLU A O 1
ATOM 691 N N . THR A 1 89 ? -8.716 3.284 15.971 1.00 71.75 89 THR A N 1
ATOM 692 C CA . THR A 1 89 ? -9.148 4.273 16.971 1.00 71.75 89 THR A CA 1
ATOM 693 C C . THR A 1 89 ? -10.625 4.650 16.842 1.00 71.75 89 THR A C 1
ATOM 695 O O . THR A 1 89 ? -11.098 5.509 17.586 1.00 71.75 89 THR A O 1
ATOM 698 N N . CYS A 1 90 ? -11.371 4.012 15.929 1.00 72.00 90 CYS A N 1
ATOM 699 C CA . CYS A 1 90 ? -12.778 4.310 15.638 1.00 72.00 90 CYS A CA 1
ATOM 700 C C . CYS A 1 90 ? -13.034 5.788 15.274 1.00 72.00 90 CYS A C 1
ATOM 702 O O . CYS A 1 90 ? -14.112 6.333 15.525 1.00 72.00 90 CYS A O 1
ATOM 704 N N . ASN A 1 91 ? -12.051 6.459 14.670 1.00 76.62 91 ASN A N 1
ATOM 705 C CA . ASN A 1 91 ? -12.182 7.822 14.175 1.00 76.62 91 ASN A CA 1
ATOM 706 C C . ASN A 1 91 ? -12.880 7.819 12.807 1.00 76.62 91 ASN A C 1
ATOM 708 O O . ASN A 1 91 ? -12.247 7.803 11.747 1.00 76.62 91 ASN A O 1
ATOM 712 N N . ILE A 1 92 ? -14.214 7.812 12.846 1.00 73.88 92 ILE A N 1
ATOM 713 C CA . ILE A 1 92 ? -15.077 7.732 11.659 1.00 73.88 92 ILE A CA 1
ATOM 714 C C . ILE A 1 92 ? -14.851 8.924 10.719 1.00 73.88 92 ILE A C 1
ATOM 716 O O . ILE A 1 92 ? -14.791 8.737 9.508 1.00 73.88 92 ILE A O 1
ATOM 720 N N . GLU A 1 93 ? -14.695 10.138 11.251 1.00 77.75 93 GLU A N 1
ATOM 721 C CA . GLU A 1 93 ? -14.543 11.353 10.440 1.00 77.75 93 GLU A CA 1
ATOM 722 C C . GLU A 1 93 ? -13.235 11.341 9.642 1.00 77.75 93 GLU A C 1
ATOM 724 O O . GLU A 1 93 ? -13.237 11.593 8.434 1.00 77.75 93 GLU A O 1
ATOM 729 N N . GLU A 1 94 ? -12.130 10.966 10.290 1.00 71.62 94 GLU A N 1
ATOM 730 C CA . GLU A 1 94 ? -10.831 10.849 9.630 1.00 71.62 94 GLU A CA 1
ATOM 731 C C . GLU A 1 94 ? -10.802 9.670 8.653 1.00 71.62 94 GLU A C 1
ATOM 733 O O . GLU A 1 94 ? -10.306 9.803 7.532 1.00 71.62 94 GLU A O 1
ATOM 738 N N . THR A 1 95 ? -11.429 8.548 9.019 1.00 67.25 95 THR A N 1
ATOM 739 C CA . THR A 1 95 ? -11.608 7.402 8.120 1.00 67.25 95 THR A CA 1
ATOM 740 C C . THR A 1 95 ? -12.369 7.822 6.863 1.00 67.25 95 THR A C 1
ATOM 742 O O . THR A 1 95 ? -11.918 7.564 5.751 1.00 67.25 95 THR A O 1
ATOM 745 N N . GLU A 1 96 ? -13.492 8.530 7.001 1.00 69.75 96 GLU A N 1
ATOM 746 C CA . GLU A 1 96 ? -14.261 9.027 5.861 1.00 69.75 96 GLU A CA 1
ATOM 747 C C . GLU A 1 96 ? -13.477 10.032 5.016 1.00 69.75 96 GLU A C 1
ATOM 749 O O . GLU A 1 96 ? -13.568 9.998 3.787 1.00 69.75 96 GLU A O 1
ATOM 754 N N . ARG A 1 97 ? -12.726 10.940 5.648 1.00 74.88 97 ARG A N 1
ATOM 755 C CA . ARG A 1 97 ? -11.898 11.932 4.954 1.00 74.88 97 ARG A CA 1
ATOM 756 C C . ARG A 1 97 ? -10.828 11.251 4.101 1.00 74.88 97 ARG A C 1
ATOM 758 O O . ARG A 1 97 ? -10.661 11.611 2.936 1.00 74.88 97 ARG A O 1
ATOM 765 N N . LEU A 1 98 ? -10.146 10.254 4.661 1.00 70.19 98 LEU A N 1
ATOM 766 C CA . LEU A 1 98 ? -9.094 9.497 3.987 1.00 70.19 98 LEU A CA 1
ATOM 767 C C . LEU A 1 98 ? -9.667 8.591 2.891 1.00 70.19 98 LEU A C 1
ATOM 769 O O . LEU A 1 98 ? -9.179 8.624 1.764 1.00 70.19 98 LEU A O 1
ATOM 773 N N . VAL A 1 99 ? -10.768 7.881 3.158 1.00 66.00 99 VAL A N 1
ATOM 774 C CA . VAL A 1 99 ? -11.483 7.064 2.157 1.00 66.00 99 VAL A CA 1
ATOM 775 C C . VAL A 1 99 ? -11.993 7.906 0.985 1.00 66.00 99 VAL A C 1
ATOM 777 O O . VAL A 1 99 ? -11.917 7.453 -0.153 1.00 66.00 99 VAL A O 1
ATOM 780 N N . LYS A 1 100 ? -12.472 9.137 1.219 1.00 67.12 100 LYS A N 1
ATOM 781 C CA . LYS A 1 100 ? -12.869 10.074 0.147 1.00 67.12 100 LYS A CA 1
ATOM 782 C C . LYS A 1 100 ? -11.676 10.541 -0.702 1.00 67.12 100 LYS A C 1
ATOM 784 O O . LYS A 1 100 ? -11.876 10.896 -1.863 1.00 67.12 100 LYS A O 1
ATOM 789 N N . GLY A 1 101 ? -10.470 10.572 -0.129 1.00 63.56 101 GLY A N 1
ATOM 790 C CA . GLY A 1 101 ? -9.220 10.890 -0.828 1.00 63.56 101 GLY A CA 1
ATOM 791 C C . GLY A 1 101 ? -8.635 9.712 -1.614 1.00 63.56 101 GLY A C 1
ATOM 792 O O . GLY A 1 101 ? -7.998 9.922 -2.649 1.00 63.56 101 GLY A O 1
ATOM 793 N N . PHE A 1 102 ? -8.883 8.480 -1.164 1.00 65.44 102 PHE A N 1
ATOM 794 C CA . PHE A 1 102 ? -8.590 7.268 -1.924 1.00 65.44 102 PHE A CA 1
ATOM 795 C C . PHE A 1 102 ? -9.555 7.120 -3.103 1.00 65.44 102 PHE A C 1
ATOM 797 O O . PHE A 1 102 ? -10.698 7.581 -3.074 1.00 65.44 102 PHE A O 1
ATOM 804 N N . ILE A 1 103 ? -9.099 6.494 -4.191 1.00 56.75 103 ILE A N 1
ATOM 805 C CA . ILE A 1 103 ? -9.968 6.281 -5.351 1.00 56.75 103 ILE A CA 1
ATOM 806 C C . ILE A 1 103 ? -11.051 5.275 -4.953 1.00 56.75 103 ILE A C 1
ATOM 808 O O . ILE A 1 103 ? -10.792 4.084 -4.858 1.00 56.75 103 ILE A O 1
ATOM 812 N N . LYS A 1 104 ? -12.248 5.809 -4.687 1.00 49.78 104 LYS A N 1
ATOM 813 C CA . LYS A 1 104 ? -13.569 5.172 -4.593 1.00 49.78 104 LYS A CA 1
ATOM 814 C C . LYS A 1 104 ? -13.539 3.635 -4.613 1.00 49.78 104 LYS A C 1
ATOM 816 O O . LYS A 1 104 ? -13.811 3.009 -5.635 1.00 49.78 104 LYS A O 1
ATOM 821 N N . ILE A 1 105 ? -13.275 3.040 -3.453 1.00 46.16 105 ILE A N 1
ATOM 822 C CA . ILE A 1 105 ? -13.381 1.597 -3.220 1.00 46.16 105 ILE A CA 1
ATOM 823 C C . ILE A 1 105 ? -14.876 1.237 -3.076 1.00 46.16 105 ILE A C 1
ATOM 825 O O . ILE A 1 105 ? -15.338 0.818 -2.021 1.00 46.16 105 ILE A O 1
ATOM 829 N N . ASP A 1 106 ? -15.659 1.415 -4.146 1.00 41.06 106 ASP A N 1
ATOM 830 C CA . ASP A 1 106 ? -17.008 0.828 -4.295 1.00 41.06 106 ASP A CA 1
ATOM 831 C C . ASP A 1 106 ? -16.919 -0.686 -4.616 1.00 41.06 106 ASP A C 1
ATOM 833 O O . ASP A 1 106 ? -17.878 -1.310 -5.082 1.00 41.06 106 ASP A O 1
ATOM 837 N N . CYS A 1 107 ? -15.756 -1.304 -4.384 1.00 40.16 107 CYS A N 1
ATOM 838 C CA . CYS A 1 107 ? -15.500 -2.716 -4.614 1.00 40.16 107 CYS A CA 1
ATOM 839 C C . CYS A 1 107 ? -16.311 -3.536 -3.604 1.00 40.16 107 CYS A C 1
ATOM 841 O O . CYS A 1 107 ? -15.902 -3.745 -2.461 1.00 40.16 107 CYS A O 1
ATOM 843 N N . LYS A 1 108 ? -17.484 -4.013 -4.021 1.00 37.53 108 LYS A N 1
ATOM 844 C CA . LYS A 1 108 ? -18.220 -5.042 -3.286 1.00 37.53 108 LYS A CA 1
ATOM 845 C C . LYS A 1 108 ? -17.353 -6.299 -3.228 1.00 37.53 108 LYS A C 1
ATOM 847 O O . LYS A 1 108 ? -17.184 -6.980 -4.235 1.00 37.53 108 LYS A O 1
ATOM 852 N N . HIS A 1 109 ? -16.818 -6.620 -2.053 1.00 34.44 109 HIS A N 1
ATOM 853 C CA . HIS A 1 109 ? -16.264 -7.945 -1.790 1.00 34.44 109 HIS A CA 1
ATOM 854 C C . HIS A 1 109 ? -17.389 -8.987 -1.934 1.00 34.44 109 HIS A C 1
ATOM 856 O O . HIS A 1 109 ? -18.553 -8.670 -1.681 1.00 34.44 109 HIS A O 1
ATOM 862 N N . ASN A 1 110 ? -17.064 -10.240 -2.267 1.00 38.41 110 ASN A N 1
ATOM 863 C CA . ASN A 1 110 ? -17.996 -11.384 -2.372 1.00 38.41 110 ASN A CA 1
ATOM 864 C C . ASN A 1 110 ? -18.765 -11.724 -1.070 1.00 38.41 110 ASN A C 1
ATOM 866 O O . ASN A 1 110 ? -19.441 -12.744 -0.972 1.00 38.41 110 ASN A O 1
ATOM 870 N N . SER A 1 111 ? -18.704 -10.842 -0.077 1.00 42.91 111 SER A N 1
ATOM 871 C CA . SER A 1 111 ? -19.542 -10.784 1.112 1.00 42.91 111 SER A CA 1
ATOM 872 C C . SER A 1 111 ? -20.305 -9.453 1.210 1.00 42.91 111 SER A C 1
ATOM 874 O O . SER A 1 111 ? -20.454 -8.950 2.308 1.00 42.91 111 SER A O 1
ATOM 876 N N . ASN A 1 112 ? -20.710 -8.834 0.095 1.00 41.75 112 ASN A N 1
ATOM 877 C CA . ASN A 1 112 ? -21.593 -7.654 -0.021 1.00 41.75 112 ASN A CA 1
ATOM 878 C C . ASN A 1 112 ? -21.372 -6.506 1.001 1.00 41.75 112 ASN A C 1
ATOM 880 O O . ASN A 1 112 ? -22.309 -5.768 1.291 1.00 41.75 112 ASN A O 1
ATOM 884 N N . LYS A 1 113 ? -20.159 -6.365 1.549 1.00 42.22 113 LYS A N 1
ATOM 885 C CA . LYS A 1 113 ? -19.781 -5.395 2.582 1.00 42.22 113 LYS A CA 1
ATOM 886 C C . LYS A 1 113 ? -18.584 -4.593 2.078 1.00 42.22 113 LYS A C 1
ATOM 888 O O . LYS A 1 113 ? -17.584 -5.168 1.648 1.00 42.22 113 LYS A O 1
ATOM 893 N N . THR A 1 114 ? -18.721 -3.278 2.097 1.00 49.28 114 THR A N 1
ATOM 894 C CA . THR A 1 114 ? -17.691 -2.284 1.775 1.00 49.28 114 THR A CA 1
ATOM 895 C C . THR A 1 114 ? -16.775 -2.039 2.982 1.00 49.28 114 THR A C 1
ATOM 897 O O . THR A 1 114 ? -17.089 -2.449 4.101 1.00 49.28 114 THR A O 1
ATOM 900 N N . LEU A 1 115 ? -15.651 -1.334 2.792 1.00 42.91 115 LEU A N 1
ATOM 901 C CA . LEU A 1 115 ? -14.819 -0.862 3.915 1.00 42.91 115 LEU A CA 1
ATOM 902 C C . LEU A 1 115 ? -15.634 0.022 4.885 1.00 42.91 115 LEU A C 1
ATOM 904 O O . LEU A 1 115 ? -15.444 -0.050 6.095 1.00 42.91 115 LEU A O 1
ATOM 908 N N . LEU A 1 116 ? -16.602 0.779 4.349 1.00 45.78 116 LEU A N 1
ATOM 909 C CA . LEU A 1 116 ? -17.588 1.550 5.115 1.00 45.78 116 LEU A CA 1
ATOM 910 C C . LEU A 1 116 ? -18.507 0.659 5.963 1.00 45.78 116 LEU A C 1
ATOM 912 O O . LEU A 1 116 ? -18.882 1.056 7.060 1.00 45.78 116 LEU A O 1
ATOM 916 N N . ASP A 1 117 ? -18.855 -0.537 5.486 1.00 49.78 117 ASP A N 1
ATOM 917 C CA . ASP A 1 117 ? -19.691 -1.478 6.241 1.00 49.78 117 ASP A CA 1
ATOM 918 C C . ASP A 1 117 ? -18.909 -2.174 7.360 1.00 49.78 117 ASP A C 1
ATOM 920 O O . ASP A 1 117 ? -19.496 -2.516 8.378 1.00 49.78 117 ASP A O 1
ATOM 924 N N . LYS A 1 118 ? -17.588 -2.351 7.208 1.00 46.59 118 LYS A N 1
ATOM 925 C CA . LYS A 1 118 ? -16.713 -2.852 8.282 1.00 46.59 118 LYS A CA 1
ATOM 926 C C . LYS A 1 118 ? -16.371 -1.805 9.344 1.00 46.59 118 LYS A C 1
ATOM 928 O O . LYS A 1 118 ? -16.101 -2.193 10.467 1.00 46.59 118 LYS A O 1
ATOM 933 N N . ALA A 1 119 ? -16.371 -0.515 9.008 1.00 41.44 119 ALA A N 1
ATOM 934 C CA . ALA A 1 119 ? -16.167 0.568 9.979 1.00 41.44 119 ALA A CA 1
ATOM 935 C C . ALA A 1 119 ? -17.424 0.877 10.823 1.00 41.44 119 ALA A C 1
ATOM 937 O O . ALA A 1 119 ? -17.373 1.715 11.720 1.00 41.44 119 ALA A O 1
ATOM 938 N N . ARG A 1 120 ? -18.564 0.250 10.497 1.00 47.69 120 ARG A N 1
ATOM 939 C CA . ARG A 1 120 ? -19.858 0.401 11.186 1.00 47.69 120 ARG A CA 1
ATOM 940 C C . ARG A 1 120 ? -20.226 -0.789 12.082 1.00 47.69 120 ARG A C 1
ATOM 942 O O . ARG A 1 120 ? -21.201 -0.666 12.820 1.00 47.69 120 ARG A O 1
ATOM 949 N N . ASP A 1 121 ? -19.498 -1.900 11.967 1.00 46.28 121 ASP A N 1
ATOM 950 C CA . ASP A 1 121 ? -19.582 -3.075 12.851 1.00 46.28 121 ASP A CA 1
ATOM 951 C C . ASP A 1 121 ? -18.607 -2.897 14.029 1.00 46.28 121 ASP A C 1
ATOM 953 O O . ASP A 1 121 ? -18.986 -3.270 15.163 1.00 46.28 121 ASP A O 1
#

Sequence (121 aa):
SYRMIYALSNAGADPNVVDEKGNTPLHEALIRGFHDTGFDLIQALFRIGVDQRIANKEGKTPSAYLEENPQLVALYDGYEDGIWTAVETCNIEETERLVKGFIKIDCKHNSNKTLLDKARD

Nearest PDB structures (foldseek):
  5jhq-assembly4_D  TM=6.193E-01  e=1.716E-03  Homo sapiens
  9bor-assembly1_A  TM=8.388E-01  e=2.014E-02  Homo sapiens
  5leb-assembly1_A  TM=5.747E-01  e=2.713E-03  synthetic construct
  6sa6-assembly1_A  TM=5.136E-01  e=9.032E-03  synthetic construct
  4g8k-assembly2_B  TM=5.530E-01  e=1.274E-02  Homo sapiens

Radius of gyration: 14.45 Å; Cα contacts (8 Å, |Δi|>4): 123; chains: 1; bounding box: 39×29×34 Å

pLDDT: mean 71.58, std 14.76, range [34.44, 94.69]

Mean predicted aligned error: 9.74 Å

InterPro domains:
  IPR002110 Ankyrin repeat [PF13637] (7-45)
  IPR002110 Ankyrin repeat [PS50088] (21-57)
  IPR036770 Ankyrin repeat-containing domain superfamily [G3DSA:1.25.40.20] (1-121)
  IPR036770 Ankyrin repeat-containing domain superfamily [SSF48403] (4-119)

Solvent-accessible surface area (backbone atoms only — not comparable to full-atom values): 7129 Å² total; per-residue (Å²): 115,52,68,55,56,54,52,40,42,70,71,57,49,71,67,66,51,57,51,99,61,35,41,29,59,61,34,55,44,40,71,68,40,73,65,96,56,29,60,59,43,51,54,45,46,56,40,68,64,49,69,59,77,61,49,21,76,87,69,45,31,42,72,77,45,60,64,98,44,67,70,56,51,58,50,42,73,73,60,63,49,62,48,65,48,18,58,74,71,66,35,61,68,58,28,51,56,46,53,70,70,28,68,74,73,80,45,66,42,102,73,80,45,38,73,71,54,61,77,72,110

Foldseek 3Di:
DLVVVVVCLLVVNDQCDADPQQDGQLLVLLQVDDDPCSVVNNLSSLLSPYQQCRATNVRDGSVVSHDPPVVVVVVCVVRVQQQVVCLVVLVVVSNVVSCVSRDDNPPQDPVRATPNNVSVD

Secondary structure (DSSP, 8-state):
-THHHHHHHHTT--TT---TTS--HHHHHHHT--STTHHHHHHHHHHTT--TT---TTS--GGGG--S-HHHHHHHHHHSSHHHHHHHTT-HHHHHHHHHHS-------TTS--HHHHS--

Organism: NCBI:txid433720